Protein AF-A0A368MVP1-F1 (afdb_monomer_lite)

Organism: NCBI:txid2058346

Sequence (100 aa):
MLLFLWMLLMPALVWAQSGTTVTWNNQVACLDYGSEGDPREAMAVWEEIEGSRCIRVCEFSQVKYTVAGPNITNVQWSVSGGTLQPPGTQPAYNATVNWG

Secondary structure (DSSP, 8-state):
-HHHHHHTTS--TT---TT-EEEESS--------SSS-TTS----------SSS----TT-EEEEEEE-TT--------SSSEEPPP-SSS--EEEEE--

Structure (mmCIF, N/CA/C/O backbone):
data_AF-A0A368MVP1-F1
#
_entry.id   AF-A0A368MVP1-F1
#
loop_
_atom_site.group_PDB
_atom_site.id
_atom_site.type_symbol
_atom_site.label_atom_id
_atom_site.label_alt_id
_atom_site.label_comp_id
_atom_site.label_asym_id
_atom_site.label_entity_id
_atom_site.label_seq_id
_atom_site.pdbx_PDB_ins_code
_atom_site.Cartn_x
_atom_site.Cartn_y
_atom_site.Cartn_z
_atom_site.occupancy
_atom_site.B_iso_or_equiv
_atom_site.auth_seq_id
_atom_site.auth_comp_id
_atom_site.auth_asym_id
_atom_site.auth_atom_id
_atom_site.pdbx_PDB_model_num
ATOM 1 N N . MET A 1 1 ? -32.467 -32.659 27.441 1.00 58.81 1 MET A N 1
ATOM 2 C CA . MET A 1 1 ? -32.453 -31.199 27.700 1.00 58.81 1 MET A CA 1
ATOM 3 C C . MET A 1 1 ? -31.042 -30.600 27.748 1.00 58.81 1 MET A C 1
ATOM 5 O O . MET A 1 1 ? -30.884 -29.485 27.280 1.00 58.81 1 MET A O 1
ATOM 9 N N . LEU A 1 2 ? -30.007 -31.324 28.212 1.00 63.34 2 LEU A N 1
ATOM 10 C CA . LEU A 1 2 ? -28.609 -30.841 28.180 1.00 63.34 2 LEU A CA 1
ATOM 11 C C . LEU A 1 2 ? -28.041 -30.605 26.763 1.00 63.34 2 LEU A C 1
ATOM 13 O O . LEU A 1 2 ? -27.245 -29.696 26.569 1.00 63.34 2 LEU A O 1
ATOM 17 N N . LEU A 1 3 ? -28.465 -31.392 25.770 1.00 64.75 3 LEU A N 1
ATOM 18 C CA . LEU A 1 3 ? -27.925 -31.344 24.402 1.00 64.75 3 LEU A CA 1
ATOM 19 C C . LEU A 1 3 ? -28.313 -30.052 23.649 1.00 64.75 3 LEU A C 1
ATOM 21 O O . LEU A 1 3 ? -27.520 -29.518 22.884 1.00 64.75 3 LEU A O 1
ATOM 25 N N . PHE A 1 4 ? -29.494 -29.497 23.948 1.00 61.50 4 PHE A N 1
ATOM 26 C CA . PHE A 1 4 ? -29.941 -28.194 23.434 1.00 61.50 4 PHE A CA 1
ATOM 27 C C . PHE A 1 4 ? -29.220 -27.017 24.106 1.00 61.50 4 PHE A C 1
ATOM 29 O O . PHE A 1 4 ? -28.933 -26.021 23.449 1.00 61.50 4 PHE A O 1
ATOM 36 N N . LEU A 1 5 ? -28.875 -27.143 25.392 1.00 67.12 5 LEU A N 1
ATOM 37 C CA . LEU A 1 5 ? -28.112 -26.126 26.122 1.00 67.12 5 LEU A CA 1
ATOM 38 C C . LEU A 1 5 ? -26.665 -26.025 25.601 1.00 67.12 5 LEU A C 1
ATOM 40 O O . LEU A 1 5 ? -26.087 -24.945 25.581 1.00 67.12 5 LEU A O 1
ATOM 44 N N . TRP A 1 6 ? -26.103 -27.145 25.134 1.00 59.91 6 TRP A N 1
ATOM 45 C CA . TRP A 1 6 ? -24.747 -27.219 24.586 1.00 59.91 6 TRP A CA 1
ATOM 46 C C . TRP A 1 6 ? -24.630 -26.609 23.180 1.00 59.91 6 TRP A C 1
ATOM 48 O O . TRP A 1 6 ? -23.615 -25.996 22.865 1.00 59.91 6 TRP A O 1
ATOM 58 N N . MET A 1 7 ? -25.690 -26.677 22.364 1.00 64.44 7 MET A N 1
ATOM 59 C CA . MET A 1 7 ? -25.740 -25.974 21.072 1.00 64.44 7 MET A CA 1
ATOM 60 C C . MET A 1 7 ? -25.858 -24.448 21.221 1.00 64.44 7 MET A C 1
ATOM 62 O O . MET A 1 7 ? -25.370 -23.724 20.361 1.00 64.44 7 MET A O 1
ATOM 66 N N . LEU A 1 8 ? -26.444 -23.951 22.319 1.00 62.91 8 LEU A N 1
ATOM 67 C CA . LEU A 1 8 ? -26.554 -22.513 22.615 1.00 62.91 8 LEU A CA 1
ATOM 68 C C . LEU A 1 8 ? -25.225 -21.887 23.096 1.00 62.91 8 LEU A C 1
ATOM 70 O O . LEU A 1 8 ? -25.082 -20.668 23.115 1.00 62.91 8 LEU A O 1
ATOM 74 N N . LEU A 1 9 ? -24.270 -22.730 23.505 1.00 63.19 9 LEU A N 1
ATOM 75 C CA . LEU A 1 9 ? -22.946 -22.355 24.016 1.00 63.19 9 LEU A CA 1
ATOM 76 C C . LEU A 1 9 ? -21.836 -22.494 22.962 1.00 63.19 9 LEU A C 1
ATOM 78 O O . LEU A 1 9 ? -20.687 -22.160 23.247 1.00 63.19 9 LEU A O 1
ATOM 82 N N . MET A 1 10 ? -22.157 -22.976 21.755 1.00 66.00 10 MET A N 1
ATOM 83 C CA . MET A 1 10 ? -21.239 -22.944 20.617 1.00 66.00 10 MET A CA 1
ATOM 84 C C . MET A 1 10 ? -21.091 -21.479 20.180 1.00 66.00 10 MET A C 1
ATOM 86 O O . MET A 1 10 ? -22.070 -20.876 19.733 1.00 66.00 10 MET A O 1
ATOM 90 N N . PRO A 1 11 ? -19.911 -20.862 20.337 1.00 60.34 11 PRO A N 1
ATOM 91 C CA . PRO A 1 11 ? -19.743 -19.451 20.046 1.00 60.34 11 PRO A CA 1
ATOM 92 C C . PRO A 1 11 ? -19.960 -19.211 18.550 1.00 60.34 11 PRO A C 1
ATOM 94 O O . PRO A 1 11 ? -19.426 -19.928 17.704 1.00 60.34 11 PRO A O 1
ATOM 97 N N . ALA A 1 12 ? -20.734 -18.174 18.232 1.00 58.50 12 ALA A N 1
ATOM 98 C CA . ALA A 1 12 ? -20.921 -17.637 16.890 1.00 58.50 12 ALA A CA 1
ATOM 99 C C . ALA A 1 12 ? -19.615 -17.004 16.362 1.00 58.50 12 ALA A C 1
ATOM 101 O O . ALA A 1 12 ? -19.553 -15.812 16.073 1.00 58.50 12 ALA A O 1
ATOM 102 N N . LEU A 1 13 ? -18.551 -17.801 16.230 1.00 51.50 13 LEU A N 1
ATOM 103 C CA . LEU A 1 13 ? -17.240 -17.392 15.711 1.00 51.50 13 LEU A CA 1
ATOM 104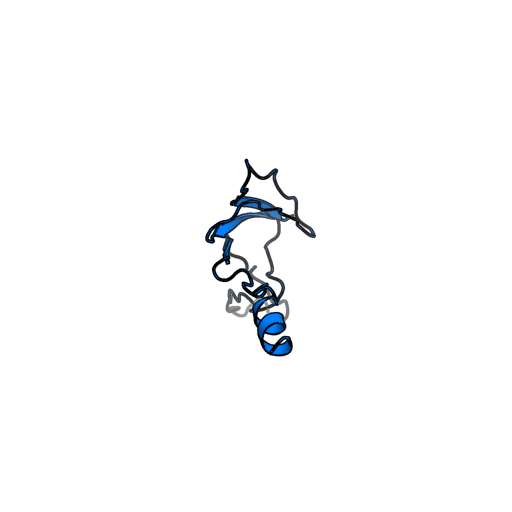 C C . LEU A 1 13 ? -17.246 -17.163 14.190 1.00 51.50 13 LEU A C 1
ATOM 106 O O . LEU A 1 13 ? -16.189 -17.085 13.574 1.00 51.50 13 LEU A O 1
ATOM 110 N N . VAL A 1 14 ? -18.422 -17.063 13.565 1.00 51.62 14 VAL A N 1
ATOM 111 C CA . VAL A 1 14 ? -18.571 -17.014 12.103 1.00 51.62 14 VAL A CA 1
ATOM 112 C C . VAL A 1 14 ? -18.875 -15.606 11.590 1.00 51.62 14 VAL A C 1
ATOM 114 O O . VAL A 1 14 ? -19.219 -15.433 10.425 1.00 51.62 14 VAL A O 1
ATOM 117 N N . TRP A 1 15 ? -18.675 -14.565 12.402 1.00 49.28 15 TRP A N 1
ATOM 118 C CA . TRP A 1 15 ? -18.531 -13.213 11.859 1.00 49.28 15 TRP A CA 1
ATOM 119 C C . TRP A 1 15 ? -17.150 -13.102 11.203 1.00 49.28 15 TRP A C 1
ATOM 121 O O . TRP A 1 15 ? -16.224 -12.481 11.722 1.00 49.28 15 TRP A O 1
ATOM 131 N N . ALA A 1 16 ? -17.004 -13.769 10.056 1.00 50.03 16 ALA A N 1
ATOM 132 C CA . ALA A 1 16 ? -15.986 -13.431 9.082 1.00 50.03 16 ALA A CA 1
ATOM 133 C C . ALA A 1 16 ? -16.102 -11.928 8.800 1.00 50.03 16 ALA A C 1
ATOM 135 O O . ALA A 1 16 ? -17.202 -11.380 8.787 1.00 50.03 16 ALA A O 1
ATOM 136 N N . GLN A 1 17 ? -14.961 -11.272 8.631 1.00 55.84 17 GLN A N 1
ATOM 137 C CA . GLN A 1 17 ? -14.796 -9.824 8.525 1.00 55.84 17 GLN A CA 1
ATOM 138 C C . GLN A 1 17 ? -15.555 -9.271 7.301 1.00 55.84 17 GLN A C 1
ATOM 140 O O . GLN A 1 17 ? -14.973 -9.031 6.247 1.00 55.84 17 GLN A O 1
ATOM 145 N N . SER A 1 18 ? -16.877 -9.127 7.396 1.00 59.19 18 SER A N 1
ATOM 146 C CA . SER A 1 18 ? -17.707 -8.582 6.327 1.00 59.19 18 SER A CA 1
ATOM 147 C C . SER A 1 18 ? -17.649 -7.062 6.385 1.00 59.19 18 SER A C 1
ATOM 149 O O . SER A 1 18 ? -17.904 -6.477 7.438 1.00 59.19 18 SER A O 1
ATOM 151 N N . GLY A 1 19 ? -17.350 -6.424 5.256 1.00 69.69 19 GLY A N 1
ATOM 152 C CA . GLY A 1 19 ? -17.283 -4.965 5.155 1.00 69.69 19 GLY A CA 1
ATOM 153 C C . GLY A 1 19 ? -15.887 -4.372 5.334 1.00 69.69 19 GLY A C 1
ATOM 154 O O . GLY A 1 19 ? -15.778 -3.153 5.396 1.00 69.69 19 GLY A O 1
ATOM 155 N N . THR A 1 20 ? -14.836 -5.198 5.384 1.00 80.19 20 THR A N 1
ATOM 156 C CA . THR A 1 20 ? -13.451 -4.725 5.261 1.00 80.19 20 THR A CA 1
ATOM 157 C C . THR A 1 20 ? -12.999 -4.838 3.810 1.00 80.19 20 THR A C 1
ATOM 159 O O . THR A 1 20 ? -12.992 -5.926 3.238 1.00 80.19 20 THR A O 1
ATOM 162 N N . THR A 1 21 ? -12.615 -3.720 3.207 1.00 85.81 21 THR A N 1
ATOM 163 C CA . THR A 1 21 ? -12.160 -3.634 1.816 1.00 85.81 21 THR A CA 1
ATOM 164 C C . THR A 1 21 ? -10.811 -2.940 1.747 1.00 85.81 21 THR A C 1
ATOM 166 O O . THR A 1 21 ? -10.580 -1.969 2.471 1.00 85.81 21 THR A O 1
ATOM 169 N N . VAL A 1 22 ? -9.945 -3.401 0.846 1.00 85.88 22 VAL A N 1
ATOM 170 C CA . VAL A 1 22 ? -8.689 -2.722 0.512 1.00 85.88 22 VAL A CA 1
ATOM 171 C C . VAL A 1 22 ? -8.854 -2.032 -0.835 1.00 85.88 22 VAL A C 1
ATOM 173 O O . VAL A 1 22 ? -9.274 -2.660 -1.803 1.00 85.88 22 VAL A O 1
ATOM 176 N N . THR A 1 23 ? -8.523 -0.748 -0.890 1.00 87.81 23 THR A N 1
ATOM 177 C CA . THR A 1 23 ? -8.498 0.063 -2.110 1.00 87.81 23 THR A CA 1
ATOM 178 C C . THR A 1 23 ? -7.100 0.629 -2.330 1.00 87.81 23 THR A C 1
ATOM 180 O O . THR A 1 23 ? -6.246 0.568 -1.444 1.00 87.81 23 THR A O 1
ATOM 183 N N . TRP A 1 24 ? -6.840 1.163 -3.519 1.00 87.25 24 TRP A N 1
ATOM 184 C CA . TRP A 1 24 ? -5.549 1.736 -3.887 1.00 87.25 24 TRP A CA 1
ATOM 185 C C . TRP A 1 24 ? -5.734 2.965 -4.786 1.00 87.25 24 TRP A C 1
ATOM 187 O O . TRP A 1 24 ? -6.785 3.136 -5.402 1.00 87.25 24 TRP A O 1
ATOM 197 N N . ASN A 1 25 ? -4.733 3.847 -4.828 1.00 81.06 25 ASN A N 1
ATOM 198 C CA . ASN A 1 25 ? -4.847 5.166 -5.466 1.00 81.06 25 ASN A CA 1
ATOM 199 C C . ASN A 1 25 ? -4.359 5.255 -6.924 1.00 81.06 25 ASN A C 1
ATOM 201 O O . ASN A 1 25 ? -4.723 6.211 -7.600 1.00 81.06 25 ASN A O 1
ATOM 205 N N . ASN A 1 26 ? -3.514 4.332 -7.387 1.00 72.25 26 ASN A N 1
ATOM 206 C CA . ASN A 1 26 ? -2.877 4.386 -8.709 1.00 72.25 26 ASN A CA 1
ATOM 207 C C . ASN A 1 26 ? -3.321 3.219 -9.595 1.00 72.25 26 ASN A C 1
ATOM 209 O O . ASN A 1 26 ? -3.667 2.159 -9.081 1.00 72.25 26 ASN A O 1
ATOM 213 N N . GLN A 1 27 ? -3.324 3.406 -10.918 1.00 60.06 27 GLN A N 1
ATOM 214 C CA . GLN A 1 27 ? -3.694 2.347 -11.862 1.00 60.06 27 GLN A CA 1
ATOM 215 C C . GLN A 1 27 ? -2.798 1.115 -11.659 1.00 60.06 27 GLN A C 1
ATOM 217 O O . GLN A 1 27 ? -1.572 1.204 -11.661 1.00 60.06 27 GLN A O 1
ATOM 222 N N . VAL A 1 28 ? -3.438 -0.036 -11.462 1.00 62.94 28 VAL A N 1
ATOM 223 C CA . VAL A 1 28 ? -2.804 -1.348 -11.307 1.00 62.94 28 VAL A CA 1
ATOM 224 C C . VAL A 1 28 ? -3.150 -2.211 -12.519 1.00 62.94 28 VAL A C 1
ATOM 226 O O . VAL A 1 28 ? -3.971 -3.113 -12.468 1.00 62.94 28 VAL A O 1
ATOM 229 N N . ALA A 1 29 ? -2.594 -1.839 -13.661 1.00 58.19 29 ALA A N 1
ATOM 230 C CA . ALA A 1 29 ? -2.585 -2.614 -14.896 1.00 58.19 29 ALA A CA 1
ATOM 231 C C . ALA A 1 29 ? -1.559 -1.930 -15.783 1.00 58.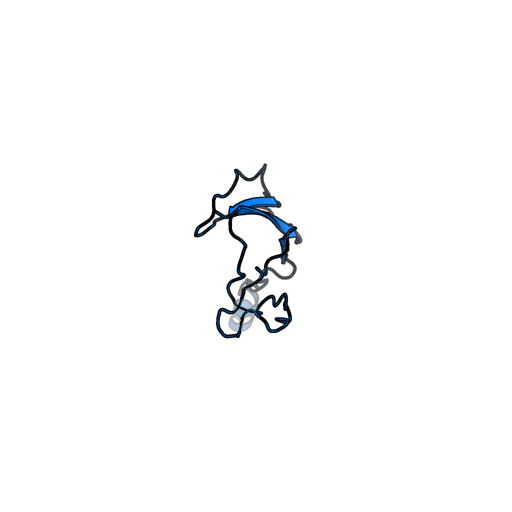19 29 ALA A C 1
ATOM 233 O O . ALA A 1 29 ? -1.779 -0.818 -16.261 1.00 58.19 29 ALA A O 1
ATOM 234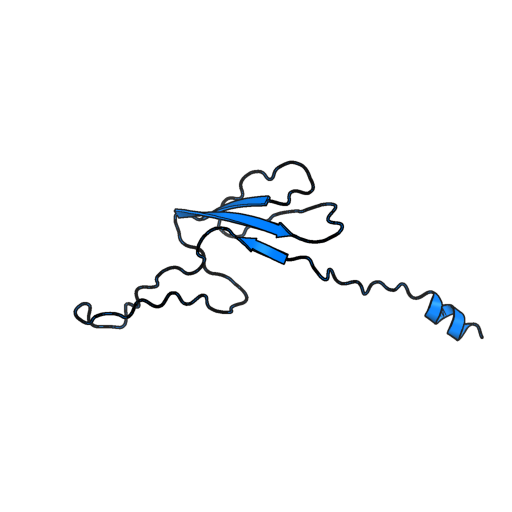 N N . CYS A 1 30 ? -0.388 -2.537 -15.903 1.00 64.50 30 CYS A N 1
ATOM 235 C CA . CYS A 1 30 ? 0.648 -1.981 -16.753 1.00 64.50 30 CYS A CA 1
ATOM 236 C C . CYS A 1 30 ? 0.286 -2.247 -18.198 1.00 64.50 30 CYS A C 1
ATOM 238 O O . CYS A 1 30 ? -0.288 -3.287 -18.515 1.00 64.50 30 CYS A O 1
ATOM 240 N N . LEU A 1 31 ? 0.630 -1.299 -19.062 1.00 60.16 31 LEU A N 1
ATOM 241 C CA . LEU A 1 31 ? 0.523 -1.502 -20.493 1.00 60.16 31 LEU A CA 1
ATOM 242 C C . LEU A 1 31 ? 1.532 -2.578 -20.888 1.00 60.16 31 LEU A C 1
ATOM 244 O O . LEU A 1 31 ? 2.727 -2.307 -21.005 1.00 60.16 31 LEU A O 1
ATOM 248 N N . ASP A 1 32 ? 1.047 -3.802 -21.059 1.00 59.66 32 ASP A N 1
ATOM 249 C CA . ASP A 1 32 ? 1.838 -4.875 -21.635 1.00 59.66 32 ASP A CA 1
ATOM 250 C C . ASP A 1 32 ? 1.869 -4.659 -23.154 1.00 59.66 32 ASP A C 1
ATOM 252 O O . ASP A 1 32 ? 0.881 -4.855 -23.865 1.00 59.66 32 ASP A O 1
ATOM 256 N N . TYR A 1 33 ? 3.021 -4.223 -23.665 1.00 57.62 33 TYR A N 1
ATOM 257 C CA . TYR A 1 33 ? 3.286 -4.246 -25.099 1.00 57.62 33 TYR A CA 1
ATOM 258 C C . TYR A 1 33 ? 3.469 -5.708 -25.503 1.00 57.62 33 TYR A C 1
ATOM 260 O O . TYR A 1 33 ? 4.544 -6.285 -25.326 1.00 57.62 33 TYR A O 1
ATOM 268 N N . GLY A 1 34 ? 2.407 -6.332 -26.011 1.00 53.88 34 GLY A N 1
ATOM 269 C CA . GLY A 1 34 ? 2.505 -7.655 -26.609 1.00 53.88 34 GLY A CA 1
ATOM 270 C C . GLY A 1 34 ? 3.564 -7.631 -27.709 1.00 53.88 34 GLY A C 1
ATOM 271 O O . GLY A 1 34 ? 3.400 -6.953 -28.715 1.00 53.88 34 GLY A O 1
ATOM 272 N N . SER A 1 35 ? 4.667 -8.358 -27.527 1.00 53.62 35 SER A N 1
ATOM 273 C CA . SER A 1 35 ? 5.690 -8.512 -28.577 1.00 53.62 35 SER A CA 1
ATOM 274 C C . SER A 1 35 ? 5.228 -9.400 -29.746 1.00 53.62 35 SER A C 1
ATOM 276 O O . SER A 1 35 ? 5.955 -9.588 -30.719 1.00 53.62 35 SER A O 1
ATOM 278 N N . GLU A 1 36 ? 4.009 -9.937 -29.668 1.00 55.31 36 GLU A N 1
ATOM 279 C CA . GLU A 1 36 ? 3.352 -10.725 -30.708 1.00 55.31 36 GLU A CA 1
ATOM 280 C C . GLU A 1 36 ? 2.587 -9.804 -31.673 1.00 55.31 36 GLU A C 1
ATOM 282 O O . GLU A 1 36 ? 1.365 -9.695 -31.626 1.00 55.31 36 GLU A O 1
ATOM 287 N N . GLY A 1 37 ? 3.308 -9.107 -32.554 1.00 57.78 37 GLY A N 1
ATOM 288 C CA . GLY A 1 37 ? 2.700 -8.332 -33.641 1.00 57.78 37 GLY A CA 1
ATOM 289 C C . GLY A 1 37 ? 3.692 -7.436 -34.381 1.00 57.78 37 GLY A C 1
ATOM 290 O O . GLY A 1 37 ? 4.698 -7.013 -33.813 1.00 57.78 37 GLY A O 1
ATOM 291 N N . ASP A 1 38 ? 3.428 -7.160 -35.663 1.00 59.22 38 ASP A N 1
ATOM 292 C CA . ASP A 1 38 ? 4.238 -6.238 -36.469 1.00 59.22 38 ASP A CA 1
ATOM 293 C C . ASP A 1 38 ? 4.176 -4.827 -35.841 1.00 59.22 38 ASP A C 1
ATOM 295 O O . ASP A 1 38 ? 3.082 -4.273 -35.711 1.00 59.22 38 ASP A O 1
ATOM 299 N N . PRO A 1 39 ? 5.313 -4.205 -35.467 1.00 57.94 39 PRO A N 1
ATOM 300 C CA . PRO A 1 39 ? 5.355 -2.884 -34.827 1.00 57.94 39 PRO A CA 1
ATOM 301 C C . PRO A 1 39 ? 4.799 -1.739 -35.696 1.00 57.94 39 PRO A C 1
ATOM 303 O O . PRO A 1 39 ? 4.765 -0.590 -35.253 1.00 57.94 39 PRO A O 1
ATOM 306 N N . ARG A 1 40 ? 4.411 -2.018 -36.947 1.00 60.84 40 ARG A N 1
ATOM 307 C CA . ARG A 1 40 ? 3.765 -1.068 -37.865 1.00 60.84 40 ARG A CA 1
ATOM 308 C C . ARG A 1 40 ? 2.239 -1.088 -37.801 1.00 60.84 40 ARG A C 1
ATOM 310 O O . ARG A 1 40 ? 1.618 -0.188 -38.367 1.00 60.84 40 ARG A O 1
ATOM 317 N N . GLU A 1 41 ? 1.634 -2.078 -37.152 1.00 58.72 41 GLU A N 1
ATOM 318 C CA . GLU A 1 41 ? 0.187 -2.114 -36.952 1.00 58.72 41 GLU A CA 1
ATOM 319 C C . GLU A 1 41 ? -0.200 -1.294 -35.718 1.00 58.72 41 GLU A C 1
ATOM 321 O O . GLU A 1 41 ? 0.502 -1.281 -34.707 1.00 58.72 41 GLU A O 1
ATOM 326 N N . ALA A 1 42 ? -1.319 -0.567 -35.802 1.00 49.44 42 ALA A N 1
ATOM 327 C CA . ALA A 1 42 ? -1.863 0.171 -34.671 1.00 49.44 42 ALA A CA 1
ATOM 328 C C . ALA A 1 42 ? -2.302 -0.828 -33.590 1.00 49.44 42 ALA A C 1
ATOM 330 O O . ALA A 1 42 ? -3.426 -1.326 -33.611 1.00 49.44 42 ALA A O 1
ATOM 331 N N . MET A 1 43 ? -1.396 -1.147 -32.666 1.00 53.34 43 MET A N 1
ATOM 332 C CA . MET A 1 43 ? -1.698 -1.996 -31.524 1.00 53.34 43 MET A CA 1
ATOM 333 C C . MET A 1 43 ? -2.744 -1.295 -30.661 1.00 53.34 43 MET A C 1
ATOM 335 O O . MET A 1 43 ? -2.520 -0.200 -30.141 1.00 53.34 43 MET A O 1
ATOM 339 N N . ALA A 1 44 ? -3.913 -1.917 -30.540 1.00 52.03 44 ALA A N 1
ATOM 340 C CA . ALA A 1 44 ? -4.926 -1.480 -29.601 1.00 52.03 44 ALA A CA 1
ATOM 341 C C . ALA A 1 44 ? -4.386 -1.707 -28.184 1.00 52.03 44 ALA A C 1
ATOM 343 O O . ALA A 1 44 ? -4.194 -2.840 -27.749 1.00 52.03 44 ALA A O 1
ATOM 344 N N . VAL A 1 45 ? -4.085 -0.608 -27.499 1.00 51.12 45 VAL A N 1
ATOM 345 C CA . VAL A 1 45 ? -3.639 -0.609 -26.109 1.00 51.12 45 VAL A CA 1
ATOM 346 C C . VAL A 1 45 ? -4.864 -0.866 -25.238 1.00 51.12 45 VAL A C 1
ATOM 348 O O . VAL A 1 45 ? -5.745 -0.012 -25.144 1.00 51.12 45 VAL A O 1
ATOM 351 N N . TRP A 1 46 ? -4.936 -2.045 -24.626 1.00 50.91 46 TRP A N 1
ATOM 352 C CA . TRP A 1 46 ? -6.000 -2.390 -23.688 1.00 50.91 46 TRP A CA 1
ATOM 353 C C . TRP A 1 46 ? -5.445 -2.363 -22.262 1.00 50.91 46 TRP A C 1
ATOM 355 O O . TRP A 1 46 ? -4.543 -3.124 -21.924 1.00 50.91 46 TRP A O 1
ATOM 365 N N . GLU A 1 47 ? -5.979 -1.475 -21.422 1.00 50.44 47 GLU A N 1
ATOM 366 C CA . GLU A 1 47 ? -5.757 -1.508 -19.973 1.00 50.44 47 GLU A CA 1
ATOM 367 C C . GLU A 1 47 ? -6.619 -2.631 -19.375 1.00 50.44 47 GLU A C 1
ATOM 369 O O . GLU A 1 47 ? -7.749 -2.401 -18.942 1.00 50.44 47 GLU A O 1
ATOM 374 N N . GLU A 1 48 ? -6.130 -3.871 -19.394 1.00 53.22 48 GLU A N 1
ATOM 375 C CA . GLU A 1 48 ? -6.845 -4.993 -18.783 1.00 53.22 48 GLU A CA 1
ATOM 376 C C . GLU A 1 48 ? -6.343 -5.223 -17.352 1.00 53.22 48 GLU A C 1
ATOM 378 O O . GLU A 1 48 ? -5.233 -5.704 -17.118 1.00 53.22 48 GLU A O 1
ATOM 383 N N . ILE A 1 49 ? -7.171 -4.879 -16.360 1.00 55.56 49 ILE A N 1
ATOM 384 C CA . ILE A 1 49 ? -6.966 -5.351 -14.987 1.00 55.56 49 ILE A CA 1
ATOM 385 C C . ILE A 1 49 ? -7.447 -6.801 -14.959 1.00 55.56 49 ILE A C 1
ATOM 387 O O . ILE A 1 49 ? -8.636 -7.068 -14.770 1.00 55.56 49 ILE A O 1
ATOM 391 N N . GLU A 1 50 ? -6.529 -7.740 -15.185 1.00 57.62 50 GLU A N 1
ATOM 392 C CA . GLU A 1 50 ? -6.834 -9.166 -15.097 1.00 57.62 50 GLU A CA 1
ATOM 393 C C . GLU A 1 50 ? -7.448 -9.462 -13.717 1.00 57.62 50 GLU A C 1
ATOM 395 O O . GLU A 1 50 ? -6.863 -9.143 -12.677 1.00 57.62 50 GLU A O 1
ATOM 400 N N . GLY A 1 51 ? -8.643 -10.062 -13.699 1.00 57.34 51 GLY A N 1
ATOM 401 C CA . GLY A 1 51 ? -9.374 -10.465 -12.489 1.00 57.34 51 GLY A CA 1
ATOM 402 C C . GLY A 1 51 ? -8.726 -11.660 -11.789 1.00 57.34 51 GLY A C 1
ATOM 403 O O . GLY A 1 51 ? -9.364 -12.685 -11.549 1.00 57.34 51 GLY A O 1
ATOM 404 N N . SER A 1 52 ? -7.432 -11.555 -11.518 1.00 63.94 52 SER A N 1
ATOM 405 C CA . SER A 1 52 ? -6.588 -12.596 -10.966 1.00 63.94 52 SER A CA 1
ATOM 406 C C . SER A 1 52 ? -6.414 -12.400 -9.455 1.00 63.94 52 SER A C 1
ATOM 408 O O . SER A 1 52 ? -6.592 -11.321 -8.893 1.00 63.94 52 SER A O 1
ATOM 410 N N . ARG A 1 53 ? -6.033 -13.479 -8.770 1.00 58.59 53 ARG A N 1
ATOM 411 C CA . ARG A 1 53 ? -5.688 -13.481 -7.335 1.00 58.59 53 ARG A CA 1
ATOM 412 C C . ARG A 1 53 ? -4.454 -12.626 -7.009 1.00 58.59 53 ARG A C 1
ATOM 414 O O . ARG A 1 53 ? -4.244 -12.296 -5.845 1.00 58.59 53 ARG A O 1
ATOM 421 N N . CYS A 1 54 ? -3.668 -12.257 -8.018 1.00 65.50 54 CYS A N 1
ATOM 422 C CA . CYS A 1 54 ? -2.562 -11.316 -7.906 1.00 65.50 54 CYS A CA 1
ATOM 423 C C . CYS A 1 54 ? -2.773 -10.159 -8.887 1.00 65.50 54 CYS A C 1
ATOM 425 O O . CYS A 1 54 ? -2.981 -10.371 -10.080 1.00 65.50 54 CYS A O 1
ATOM 427 N N . ILE A 1 55 ? -2.689 -8.937 -8.378 1.00 71.25 55 ILE A N 1
ATOM 428 C CA . ILE A 1 55 ? -2.765 -7.726 -9.189 1.00 71.25 55 ILE A CA 1
ATOM 429 C C . ILE A 1 55 ? -1.344 -7.370 -9.640 1.00 71.25 55 ILE A C 1
ATOM 431 O O . ILE A 1 55 ? -0.422 -7.371 -8.821 1.00 71.25 55 ILE A O 1
ATOM 435 N N . ARG A 1 56 ? -1.157 -7.074 -10.932 1.00 75.62 56 ARG A N 1
ATOM 436 C CA . ARG A 1 56 ? 0.122 -6.573 -11.459 1.00 75.62 56 ARG A CA 1
ATOM 437 C C . ARG A 1 56 ? 0.261 -5.086 -11.141 1.00 75.62 56 ARG A C 1
ATOM 439 O O . ARG A 1 56 ? -0.678 -4.317 -11.333 1.00 75.62 56 ARG A O 1
ATOM 446 N N . VAL A 1 57 ? 1.435 -4.687 -10.667 1.00 78.88 57 VAL A N 1
ATOM 447 C CA . VAL A 1 57 ? 1.751 -3.295 -10.335 1.00 78.88 57 VAL A CA 1
ATOM 448 C C . VAL A 1 57 ? 2.975 -2.871 -11.127 1.00 78.88 57 VAL A C 1
ATOM 450 O O . VAL A 1 57 ? 3.891 -3.670 -11.305 1.00 78.88 57 VAL A O 1
ATOM 453 N N . CYS A 1 58 ? 2.982 -1.634 -11.617 1.00 78.50 58 CYS A N 1
ATOM 454 C CA . CYS A 1 58 ? 4.046 -1.182 -12.503 1.00 78.50 58 CYS A CA 1
ATOM 455 C C . CYS A 1 58 ? 5.335 -0.923 -11.749 1.00 78.50 58 CYS A C 1
ATOM 457 O O . CYS A 1 58 ? 5.322 -0.416 -10.622 1.00 78.50 58 CYS A O 1
ATOM 459 N N . GLU A 1 59 ? 6.441 -1.273 -12.397 1.00 81.38 59 GLU A N 1
ATOM 460 C CA . GLU A 1 59 ? 7.772 -0.911 -11.933 1.00 81.38 59 GLU A CA 1
ATOM 461 C C . GLU A 1 59 ? 7.878 0.608 -11.760 1.00 81.38 59 GLU A C 1
ATOM 463 O O . GLU A 1 59 ? 7.193 1.391 -12.428 1.00 81.38 59 GLU A O 1
ATOM 468 N N . PHE A 1 60 ? 8.700 1.025 -10.801 1.00 83.12 60 PHE A N 1
ATOM 469 C CA . PHE A 1 60 ? 8.903 2.429 -10.430 1.00 83.12 60 PHE A CA 1
ATOM 470 C C . PHE A 1 60 ? 7.628 3.188 -10.033 1.00 83.12 60 PHE A C 1
ATOM 472 O O . PHE A 1 60 ? 7.594 4.421 -10.068 1.00 83.12 60 PHE A O 1
ATOM 479 N N . SER A 1 61 ? 6.580 2.477 -9.609 1.00 86.00 61 SER A N 1
ATOM 480 C CA . SER A 1 61 ? 5.351 3.092 -9.116 1.00 86.00 61 SER A CA 1
ATOM 481 C C . SER A 1 61 ? 5.317 3.155 -7.590 1.00 86.00 61 SER A C 1
ATOM 483 O O . SER A 1 61 ? 5.815 2.288 -6.869 1.00 86.00 61 SER A O 1
ATOM 485 N N . GLN A 1 62 ? 4.679 4.201 -7.073 1.00 90.19 62 GLN A N 1
ATOM 486 C CA . GLN A 1 62 ? 4.335 4.304 -5.662 1.00 90.19 62 GLN A CA 1
ATOM 487 C C . GLN A 1 62 ? 2.831 4.103 -5.517 1.00 90.19 62 GLN A C 1
ATOM 489 O O . GLN A 1 62 ? 2.054 4.918 -6.009 1.00 90.19 62 GLN A O 1
ATOM 494 N N . VAL A 1 63 ? 2.407 3.046 -4.826 1.00 89.12 63 VAL A N 1
ATOM 495 C CA . VAL A 1 63 ? 0.982 2.749 -4.620 1.00 89.12 63 VAL A CA 1
ATOM 496 C C . VAL A 1 63 ? 0.630 2.916 -3.150 1.00 89.12 63 VAL A C 1
ATOM 498 O O . VAL A 1 63 ? 1.258 2.327 -2.268 1.00 89.12 63 VAL A O 1
ATOM 501 N N . LYS A 1 64 ? -0.391 3.729 -2.889 1.00 91.38 64 LYS A N 1
ATOM 502 C CA . LYS A 1 64 ? -0.996 3.901 -1.573 1.00 91.38 64 LYS A CA 1
ATOM 503 C C . LYS A 1 64 ? -2.225 3.010 -1.476 1.00 91.38 64 LYS A C 1
ATOM 505 O O . LYS A 1 64 ? -3.204 3.229 -2.185 1.00 91.38 64 LYS A O 1
ATOM 510 N N . TYR A 1 65 ? -2.161 2.049 -0.569 1.00 90.62 65 TYR A N 1
ATOM 511 C CA . TYR A 1 65 ? -3.255 1.171 -0.194 1.00 90.62 65 TYR A CA 1
ATOM 512 C C . TYR A 1 65 ? -4.004 1.749 1.004 1.00 90.62 65 TYR A C 1
ATOM 514 O O . TYR A 1 65 ? -3.390 2.271 1.941 1.00 90.62 65 TYR A O 1
ATOM 522 N N . THR A 1 66 ? -5.325 1.624 0.988 1.00 91.69 66 THR A N 1
ATOM 523 C CA . THR A 1 66 ? -6.215 2.081 2.052 1.00 91.69 66 THR A CA 1
ATOM 524 C C . THR A 1 66 ? -7.144 0.947 2.460 1.00 91.69 66 THR A C 1
ATOM 526 O O . THR A 1 66 ? -7.800 0.337 1.623 1.00 91.69 66 THR A O 1
ATOM 529 N N . VAL A 1 67 ? -7.211 0.665 3.759 1.00 91.31 67 VAL A N 1
ATOM 530 C CA . VAL A 1 67 ? -8.189 -0.258 4.341 1.00 91.31 67 VAL A CA 1
ATOM 531 C C . VAL A 1 67 ? -9.380 0.557 4.822 1.00 91.31 67 VAL A C 1
ATOM 533 O O . VAL A 1 67 ? -9.217 1.523 5.567 1.00 91.31 67 VAL A O 1
ATOM 536 N N . ALA A 1 68 ? -10.579 0.139 4.437 1.00 90.31 68 ALA A N 1
ATOM 537 C CA . ALA A 1 68 ? -11.834 0.675 4.943 1.00 90.31 68 ALA A CA 1
ATOM 538 C C . ALA A 1 68 ? -12.664 -0.461 5.543 1.00 90.31 68 ALA A C 1
ATOM 540 O O . ALA A 1 68 ? -12.732 -1.539 4.963 1.00 90.31 68 ALA A O 1
ATOM 541 N N . GLY A 1 69 ? -13.285 -0.227 6.698 1.00 88.25 69 GLY A N 1
ATOM 542 C CA . GLY A 1 69 ? -14.184 -1.186 7.334 1.00 88.25 69 GLY A CA 1
ATOM 543 C C . GLY A 1 69 ? -14.546 -0.798 8.770 1.00 88.25 69 GLY A C 1
ATOM 544 O O . GLY A 1 69 ? -13.881 0.055 9.365 1.00 88.25 69 GLY A O 1
ATOM 545 N N . PRO A 1 70 ? -15.614 -1.380 9.338 1.00 86.00 70 PRO A N 1
ATOM 546 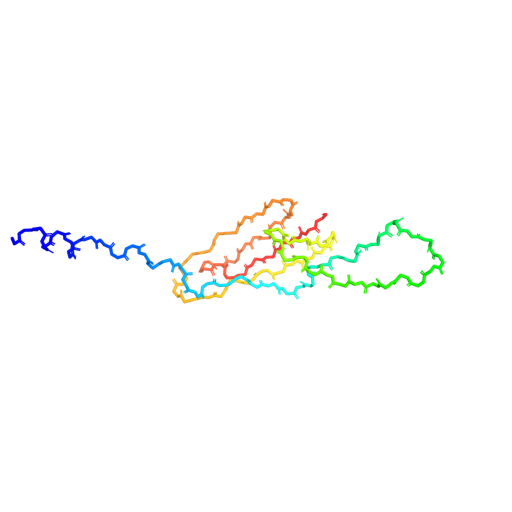C CA . PRO A 1 70 ? -16.047 -1.080 10.699 1.00 86.00 70 PRO A CA 1
ATOM 547 C C . PRO A 1 70 ? -15.163 -1.767 11.756 1.00 86.00 70 PRO A C 1
ATOM 549 O O . PRO A 1 70 ? -14.717 -2.894 11.567 1.00 86.00 70 PRO A O 1
ATOM 552 N N . ASN A 1 71 ? -14.978 -1.113 12.911 1.00 87.38 71 ASN A N 1
ATOM 553 C CA . ASN A 1 71 ? -14.345 -1.677 14.119 1.00 87.38 71 ASN A CA 1
ATOM 554 C C . ASN A 1 71 ? -12.909 -2.222 13.940 1.00 87.38 71 ASN A C 1
ATOM 556 O O . ASN A 1 71 ? -12.513 -3.174 14.612 1.00 87.38 71 ASN A O 1
ATOM 560 N N . ILE A 1 72 ? -12.108 -1.618 13.060 1.00 87.12 72 ILE A N 1
ATOM 561 C CA . ILE A 1 72 ? -10.708 -2.010 12.853 1.00 87.12 72 ILE A CA 1
ATOM 562 C C . ILE A 1 72 ? -9.852 -1.498 14.019 1.00 87.12 72 ILE A C 1
ATOM 564 O O . ILE A 1 72 ? -9.723 -0.295 14.232 1.00 87.12 72 ILE A O 1
ATOM 568 N N . THR A 1 73 ? -9.247 -2.417 14.771 1.00 89.81 73 THR A N 1
ATOM 569 C CA . THR A 1 73 ? -8.401 -2.098 15.936 1.00 89.81 73 THR A CA 1
ATOM 570 C C . THR A 1 73 ? -6.909 -2.099 15.618 1.00 89.81 73 THR A C 1
ATOM 572 O O . THR A 1 73 ? -6.142 -1.393 16.267 1.00 89.81 73 THR A O 1
ATOM 575 N N . ASN A 1 74 ? -6.483 -2.878 14.623 1.00 90.25 74 ASN A N 1
ATOM 576 C CA . ASN A 1 74 ? -5.086 -3.019 14.232 1.00 90.25 74 ASN A CA 1
ATOM 577 C C . ASN A 1 74 ? -4.987 -3.415 12.756 1.00 90.25 74 ASN A C 1
ATOM 579 O O . ASN A 1 74 ? -5.762 -4.250 12.287 1.00 90.25 74 ASN A O 1
ATOM 583 N N . VAL A 1 75 ? -4.010 -2.850 12.045 1.00 91.50 75 VAL A N 1
ATOM 584 C CA . VAL A 1 75 ? -3.696 -3.210 10.655 1.00 91.50 75 VAL A CA 1
ATOM 585 C C . VAL A 1 75 ? -2.200 -3.475 10.540 1.00 91.50 75 VAL A C 1
ATOM 587 O O . VAL A 1 75 ? -1.374 -2.636 10.910 1.00 91.50 75 VAL A O 1
ATOM 590 N N . GLN A 1 76 ? -1.853 -4.647 10.011 1.00 91.81 76 GLN A N 1
ATOM 591 C CA . GLN A 1 76 ? -0.477 -5.048 9.735 1.00 91.81 76 GLN A CA 1
ATOM 592 C C . GLN A 1 76 ? -0.295 -5.241 8.236 1.00 91.81 76 GLN A C 1
ATOM 594 O O . GLN A 1 76 ? -0.989 -6.040 7.612 1.00 91.81 76 GLN A O 1
ATOM 599 N N . TRP A 1 77 ? 0.652 -4.502 7.673 1.00 91.94 77 TRP A N 1
ATOM 600 C CA . TRP A 1 77 ? 0.975 -4.549 6.257 1.00 91.94 77 TRP A CA 1
ATOM 601 C C . TRP A 1 77 ? 2.216 -5.404 6.030 1.00 91.94 77 TRP A C 1
ATOM 603 O O . TRP A 1 77 ? 3.189 -5.311 6.776 1.00 91.94 77 TRP A O 1
ATOM 613 N N . SER A 1 78 ? 2.183 -6.221 4.983 1.00 91.50 78 SER A N 1
ATOM 614 C CA . SER A 1 78 ? 3.335 -6.977 4.496 1.00 91.50 78 SER A CA 1
ATOM 615 C C . SER A 1 78 ? 3.342 -6.950 2.971 1.00 91.50 78 SER A C 1
ATOM 617 O O . SER A 1 78 ? 2.289 -6.805 2.349 1.00 91.50 78 SER A O 1
ATOM 619 N N . VAL A 1 79 ? 4.527 -7.037 2.373 1.00 88.56 79 VAL A N 1
ATOM 620 C CA . VAL A 1 79 ? 4.712 -6.986 0.922 1.00 88.56 79 VAL A CA 1
ATOM 621 C C . VAL A 1 79 ? 5.741 -8.024 0.487 1.00 88.56 79 VAL A C 1
ATOM 623 O O . VAL A 1 79 ? 6.757 -8.220 1.151 1.00 88.56 79 VAL A O 1
ATOM 626 N N . SER A 1 80 ? 5.479 -8.677 -0.642 1.00 84.44 80 SER A N 1
ATOM 627 C CA . SER A 1 80 ? 6.410 -9.559 -1.342 1.00 84.44 80 SER A CA 1
ATOM 628 C C . SER A 1 80 ? 6.887 -8.864 -2.623 1.00 84.44 80 SER A C 1
ATOM 630 O O . SER A 1 80 ? 6.124 -8.765 -3.579 1.00 84.44 80 SER A O 1
ATOM 632 N N . GLY A 1 81 ? 8.118 -8.345 -2.634 1.00 84.19 81 GLY A N 1
ATOM 633 C CA . GLY A 1 81 ? 8.760 -7.738 -3.813 1.00 84.19 81 GLY A CA 1
ATOM 634 C C . GLY A 1 81 ? 9.016 -6.229 -3.710 1.00 84.19 81 GLY A C 1
ATOM 635 O O . GLY A 1 81 ? 10.125 -5.791 -3.988 1.00 84.19 81 GLY A O 1
ATOM 636 N N . GLY A 1 82 ? 8.034 -5.436 -3.270 1.00 86.69 82 GLY A N 1
ATOM 637 C CA . GLY A 1 82 ? 8.182 -3.986 -3.072 1.00 86.69 82 GLY A CA 1
ATOM 638 C C . GLY A 1 82 ? 8.778 -3.588 -1.714 1.00 86.69 82 GLY A C 1
ATOM 639 O O . GLY A 1 82 ? 8.986 -4.418 -0.829 1.00 86.69 82 GLY A O 1
ATOM 640 N N . THR A 1 83 ? 9.002 -2.285 -1.520 1.00 93.56 83 THR A N 1
ATOM 641 C CA . THR A 1 83 ? 9.421 -1.705 -0.231 1.00 93.56 83 THR A CA 1
ATOM 642 C C . THR A 1 83 ? 8.243 -1.013 0.449 1.00 93.56 83 THR A C 1
ATOM 644 O O . THR A 1 83 ? 7.741 0.004 -0.037 1.00 93.56 83 THR A O 1
ATOM 647 N N . LEU A 1 84 ? 7.814 -1.551 1.592 1.00 94.12 84 LEU A N 1
ATOM 648 C CA . LEU A 1 84 ? 6.772 -0.957 2.430 1.00 94.12 84 LEU A CA 1
ATOM 649 C C . LEU A 1 84 ? 7.332 0.246 3.201 1.00 94.12 84 LEU A C 1
ATOM 651 O O . LEU A 1 84 ? 8.296 0.117 3.954 1.00 94.12 84 LEU A O 1
ATOM 655 N N . GLN A 1 85 ? 6.705 1.410 3.041 1.00 93.81 85 GLN A N 1
ATOM 656 C CA . GLN A 1 85 ? 6.989 2.575 3.875 1.00 93.81 85 GLN A CA 1
ATOM 657 C C . GLN A 1 85 ? 6.431 2.362 5.286 1.00 93.81 85 GLN A C 1
ATOM 659 O O . GLN A 1 85 ? 5.358 1.763 5.415 1.00 93.81 85 GLN A O 1
ATOM 664 N N . PRO A 1 86 ? 7.107 2.865 6.337 1.00 89.38 86 PRO A N 1
ATOM 665 C CA . PRO A 1 86 ? 6.634 2.735 7.709 1.00 89.38 86 PRO A CA 1
ATOM 666 C C . PRO A 1 86 ? 5.172 3.194 7.834 1.00 89.38 86 PRO A C 1
ATOM 668 O O . PRO A 1 86 ? 4.876 4.361 7.557 1.00 89.38 86 PRO A O 1
ATOM 671 N N . PRO A 1 87 ? 4.244 2.295 8.210 1.00 83.62 87 PRO A N 1
ATOM 672 C CA . PRO A 1 87 ? 2.863 2.687 8.423 1.00 83.62 87 PRO A CA 1
ATOM 673 C C . PRO A 1 87 ? 2.760 3.658 9.605 1.00 83.62 87 PRO A C 1
ATOM 675 O O . PRO A 1 87 ? 3.588 3.646 10.517 1.00 83.62 87 PRO A O 1
ATOM 678 N N . GLY A 1 88 ? 1.735 4.512 9.576 1.00 82.56 88 GLY A N 1
ATOM 679 C CA . GLY A 1 88 ? 1.466 5.476 10.643 1.00 82.56 88 GLY A CA 1
ATOM 680 C C . GLY A 1 88 ? 1.006 4.824 11.954 1.00 82.56 88 GLY A C 1
ATOM 681 O O . GLY A 1 88 ? 1.137 3.621 12.177 1.00 82.56 88 GLY A O 1
ATOM 682 N N . THR A 1 89 ? 0.426 5.630 12.841 1.00 88.69 89 THR A N 1
ATOM 683 C CA . THR A 1 89 ? -0.125 5.146 14.115 1.00 88.69 89 THR 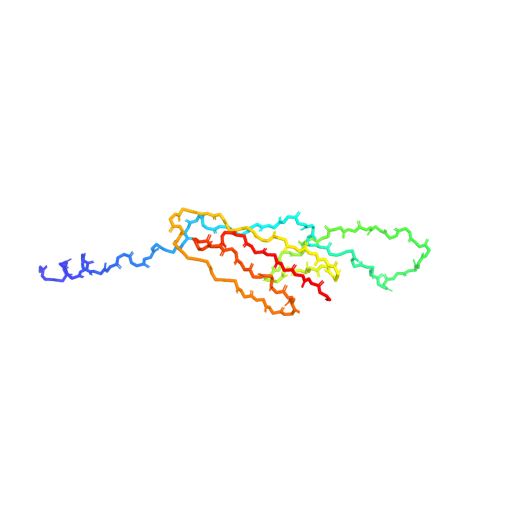A C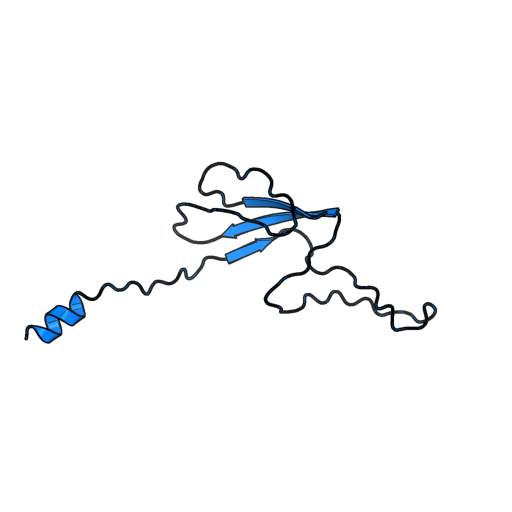A 1
ATOM 684 C C . THR A 1 89 ? -1.255 4.141 13.900 1.00 88.69 89 THR A C 1
ATOM 686 O O . THR A 1 89 ? -2.034 4.267 12.955 1.00 88.69 89 THR A O 1
ATOM 689 N N . GLN A 1 90 ? -1.377 3.168 14.804 1.00 89.75 90 GLN A N 1
ATOM 690 C CA . GLN A 1 90 ? -2.444 2.172 14.737 1.00 89.75 90 GLN A CA 1
ATOM 691 C C . GLN A 1 90 ? -3.829 2.787 15.031 1.00 89.75 90 GLN A C 1
ATOM 693 O O . GLN A 1 90 ? -3.919 3.662 15.896 1.00 89.75 90 GLN A O 1
ATOM 698 N N . PRO A 1 91 ? -4.902 2.329 14.353 1.00 89.12 91 PRO A N 1
ATOM 699 C CA . PRO A 1 91 ? -4.896 1.369 13.249 1.00 89.12 91 PRO A CA 1
ATOM 700 C C . PRO A 1 91 ? -4.318 2.003 11.979 1.00 89.12 91 PRO A C 1
ATOM 702 O O . PRO A 1 91 ? -4.766 3.063 11.541 1.00 89.12 91 PRO A O 1
ATOM 705 N N . ALA A 1 92 ? -3.324 1.356 11.373 1.00 91.38 92 ALA A N 1
ATOM 706 C CA . ALA A 1 92 ? -2.645 1.897 10.202 1.00 91.38 92 ALA A CA 1
ATOM 707 C C . ALA A 1 92 ? -3.485 1.708 8.926 1.00 91.38 92 ALA A C 1
ATOM 709 O O . ALA A 1 92 ? -3.183 0.864 8.085 1.00 91.38 92 ALA A O 1
ATOM 710 N N . TYR A 1 93 ? -4.542 2.508 8.766 1.00 92.12 93 TYR A N 1
ATOM 711 C CA . TYR A 1 93 ? -5.478 2.420 7.635 1.00 92.12 93 TYR A CA 1
ATOM 712 C C . TYR A 1 93 ? -4.841 2.648 6.266 1.00 92.12 93 TYR A C 1
ATOM 714 O O . TYR A 1 93 ? -5.436 2.295 5.256 1.00 92.12 93 TYR A O 1
ATOM 722 N N . ASN A 1 94 ? -3.656 3.254 6.218 1.00 93.00 94 ASN A N 1
ATOM 723 C CA . ASN A 1 94 ? -2.948 3.538 4.982 1.00 93.00 94 ASN A CA 1
ATOM 724 C C . ASN A 1 94 ? -1.559 2.906 5.007 1.00 93.00 94 ASN A C 1
ATOM 726 O O . ASN A 1 94 ? -0.853 3.008 6.014 1.00 93.00 94 ASN A O 1
ATOM 730 N N . ALA A 1 95 ? -1.154 2.352 3.870 1.00 93.38 95 ALA A N 1
ATOM 731 C CA . ALA A 1 95 ? 0.213 1.931 3.609 1.00 93.38 95 ALA A CA 1
ATOM 732 C C . ALA A 1 95 ? 0.657 2.388 2.229 1.00 93.38 95 ALA A C 1
ATOM 734 O O . ALA A 1 95 ? -0.094 2.300 1.263 1.00 93.38 95 ALA A O 1
ATOM 735 N N . THR A 1 96 ? 1.901 2.837 2.139 1.00 93.00 96 THR A N 1
ATOM 736 C CA . THR A 1 96 ? 2.528 3.176 0.865 1.00 93.00 96 THR A CA 1
ATOM 737 C C . THR A 1 96 ? 3.572 2.122 0.548 1.00 93.00 96 THR A C 1
ATOM 739 O O . THR A 1 96 ? 4.437 1.839 1.377 1.00 93.00 96 THR A O 1
ATOM 742 N N . VAL A 1 97 ? 3.499 1.549 -0.647 1.00 92.19 97 VAL A N 1
ATOM 743 C CA . VAL A 1 97 ? 4.484 0.594 -1.153 1.00 92.19 97 VAL A CA 1
ATOM 744 C C . VAL A 1 97 ? 5.139 1.190 -2.389 1.00 92.19 97 VAL A C 1
ATOM 746 O O . VAL A 1 97 ? 4.450 1.628 -3.312 1.00 92.19 97 VAL A O 1
ATOM 749 N N . ASN A 1 98 ? 6.468 1.198 -2.393 1.00 91.88 98 ASN A N 1
ATOM 750 C CA . ASN A 1 98 ? 7.254 1.513 -3.578 1.00 91.88 98 ASN A CA 1
ATOM 751 C C . ASN A 1 98 ? 7.560 0.204 -4.309 1.00 91.88 98 ASN A C 1
ATOM 753 O O . ASN A 1 98 ? 8.186 -0.692 -3.732 1.00 91.88 98 ASN A O 1
ATOM 757 N N . TRP A 1 99 ? 7.111 0.103 -5.552 1.00 87.94 99 TRP A N 1
ATOM 758 C CA . TRP A 1 99 ? 7.394 -1.010 -6.450 1.00 87.94 99 TRP A CA 1
ATOM 759 C C . TRP A 1 99 ? 8.577 -0.614 -7.328 1.00 87.94 99 TRP A C 1
ATOM 761 O O . TRP A 1 99 ? 8.595 0.487 -7.879 1.00 87.94 99 TRP A O 1
ATOM 771 N N . GLY A 1 100 ? 9.598 -1.464 -7.357 1.00 80.81 100 GLY A N 1
ATOM 772 C CA . GLY A 1 100 ? 10.842 -1.248 -8.096 1.00 80.81 100 GLY A CA 1
ATOM 773 C C . GLY A 1 100 ? 11.057 -2.311 -9.149 1.00 80.81 100 GLY A C 1
ATOM 774 O O . GLY A 1 100 ? 10.231 -3.251 -9.198 1.00 80.81 100 GLY A O 1
#

pLDDT: mean 73.67, std 15.45, range [49.28, 94.12]

Radius of gyration: 21.55 Å; chains: 1; bounding box: 43×37×66 Å

Foldseek 3Di:
DVVVVVVVPPDPPPPDQPFKDKDKDDQQADFDPPPPDDPPDPDDGDRDQPPDPDTHHDAQDKMKMFIDGPPAFDDDDDDDQWDWDDFDDPNRRIIITGHD